Protein AF-A0A925DV14-F1 (afdb_monomer_lite)

Structure (mmCIF, N/CA/C/O backbone):
data_AF-A0A925DV14-F1
#
_entry.id   AF-A0A925DV14-F1
#
loop_
_atom_site.group_PDB
_atom_site.id
_atom_site.type_symbol
_atom_site.label_atom_id
_atom_site.label_alt_id
_atom_site.label_comp_id
_atom_site.label_asym_id
_atom_site.label_entity_id
_atom_site.label_seq_id
_atom_site.pdbx_PDB_ins_code
_atom_site.Cartn_x
_atom_site.Cartn_y
_atom_site.Cartn_z
_atom_site.occupancy
_atom_site.B_iso_or_equiv
_atom_site.auth_seq_id
_atom_site.auth_comp_id
_atom_site.auth_asym_id
_atom_site.auth_atom_id
_atom_site.pdbx_PDB_model_num
ATOM 1 N N . MET A 1 1 ? -3.945 2.084 -13.657 1.00 73.81 1 MET A N 1
ATOM 2 C CA . MET A 1 1 ? -4.352 1.015 -14.594 1.00 73.81 1 MET A CA 1
ATOM 3 C C . MET A 1 1 ? -4.651 -0.225 -13.772 1.00 73.81 1 MET A C 1
ATOM 5 O O . MET A 1 1 ? -3.791 -0.622 -12.994 1.00 73.81 1 MET A O 1
ATOM 9 N N . ARG A 1 2 ? -5.859 -0.778 -13.895 1.00 90.12 2 ARG A N 1
ATOM 10 C CA . ARG A 1 2 ? -6.236 -2.065 -13.304 1.00 90.12 2 ARG A CA 1
ATOM 11 C C . ARG A 1 2 ? -6.047 -3.140 -14.373 1.00 90.12 2 ARG A C 1
ATOM 13 O O . ARG A 1 2 ? -6.518 -2.943 -15.486 1.00 90.12 2 ARG A O 1
ATOM 20 N N . ILE A 1 3 ? -5.298 -4.198 -14.059 1.00 95.00 3 ILE A N 1
ATOM 21 C CA . ILE A 1 3 ? -4.962 -5.262 -15.024 1.00 95.00 3 ILE A CA 1
ATOM 22 C C . ILE A 1 3 ? -5.994 -6.392 -14.991 1.00 95.00 3 ILE A C 1
ATOM 24 O O . ILE A 1 3 ? -6.342 -6.923 -16.039 1.00 95.00 3 ILE A O 1
ATOM 28 N N . PHE A 1 4 ? -6.496 -6.729 -13.803 1.00 95.56 4 PHE A N 1
ATOM 29 C CA . PHE A 1 4 ? -7.495 -7.776 -13.607 1.00 95.56 4 PHE A CA 1
ATOM 30 C C . PHE A 1 4 ? -8.910 -7.170 -13.635 1.00 95.56 4 PHE A C 1
ATOM 32 O O . PHE A 1 4 ? -9.189 -6.296 -12.805 1.00 95.56 4 PHE A O 1
ATOM 39 N N . PRO A 1 5 ? -9.773 -7.563 -14.589 1.00 96.19 5 PRO A N 1
ATOM 40 C CA . PRO A 1 5 ? -11.173 -7.156 -14.627 1.00 96.19 5 PRO A CA 1
ATOM 41 C C . PRO A 1 5 ? -12.008 -7.884 -13.561 1.00 96.19 5 PRO A C 1
ATOM 43 O O . PRO A 1 5 ? -11.527 -8.824 -12.932 1.00 96.19 5 PRO A O 1
ATOM 46 N N . ASP A 1 6 ? -13.235 -7.407 -13.332 1.00 97.00 6 ASP A N 1
ATOM 47 C CA . ASP A 1 6 ? -14.134 -7.919 -12.280 1.00 97.00 6 ASP A CA 1
ATOM 48 C C . ASP A 1 6 ? -14.493 -9.394 -12.475 1.00 97.00 6 ASP A C 1
ATOM 50 O O . ASP A 1 6 ? -14.470 -10.161 -11.517 1.00 97.00 6 ASP A O 1
ATOM 54 N N . ASP A 1 7 ? -14.700 -9.813 -13.722 1.00 97.50 7 ASP A N 1
ATOM 55 C CA . ASP A 1 7 ? -15.007 -11.196 -14.102 1.00 97.50 7 ASP A CA 1
ATOM 56 C C . ASP A 1 7 ? -13.966 -12.214 -13.599 1.00 97.50 7 ASP A C 1
ATOM 58 O O . ASP A 1 7 ? -14.314 -13.339 -13.244 1.00 97.50 7 ASP A O 1
ATOM 62 N N . GLN A 1 8 ? -12.687 -11.830 -13.508 1.00 98.00 8 GLN A N 1
ATOM 63 C CA . GLN A 1 8 ? -11.638 -12.690 -12.952 1.00 98.00 8 GLN A CA 1
ATOM 64 C C . GLN A 1 8 ? -11.736 -12.838 -11.430 1.00 98.00 8 GLN A C 1
ATOM 66 O O . GLN A 1 8 ? -11.377 -13.892 -10.905 1.00 98.00 8 GLN A O 1
ATOM 71 N N . TYR A 1 9 ? -12.218 -11.814 -10.719 1.00 97.19 9 TYR A N 1
ATOM 72 C CA . TYR A 1 9 ? -12.486 -11.901 -9.281 1.00 97.19 9 TYR A CA 1
ATOM 73 C C . TYR A 1 9 ? -13.724 -12.764 -9.023 1.00 97.19 9 TYR A C 1
ATOM 75 O O . TYR A 1 9 ? -13.667 -13.691 -8.215 1.00 97.19 9 TYR A O 1
ATOM 83 N N . GLU A 1 10 ? -14.800 -12.531 -9.775 1.00 97.75 10 GLU A N 1
ATOM 84 C CA . GLU A 1 10 ? -16.041 -13.309 -9.688 1.00 97.75 10 GLU A CA 1
ATOM 85 C C . GLU A 1 10 ? -15.798 -14.794 -9.994 1.00 97.75 10 GLU A C 1
ATOM 87 O O . GLU A 1 10 ? -16.248 -15.667 -9.252 1.00 97.75 10 GLU A O 1
ATOM 92 N N . ALA A 1 11 ? -15.010 -15.101 -11.032 1.00 98.00 11 ALA A N 1
ATOM 93 C CA . ALA A 1 11 ? -14.626 -16.471 -11.374 1.00 98.00 11 ALA A CA 1
ATOM 94 C C . ALA A 1 11 ? -13.791 -17.160 -10.278 1.00 98.00 11 ALA A C 1
ATOM 96 O O . ALA A 1 11 ? -13.792 -18.388 -10.184 1.00 98.00 11 ALA A O 1
ATOM 97 N N . ALA A 1 12 ? -13.096 -16.387 -9.438 1.00 97.75 12 ALA A N 1
ATOM 98 C CA . ALA A 1 12 ? -12.387 -16.882 -8.260 1.00 97.75 12 ALA A CA 1
ATOM 99 C C . ALA A 1 12 ? -13.287 -16.995 -7.010 1.00 97.75 12 ALA A C 1
ATOM 101 O O . ALA A 1 12 ? -12.798 -17.361 -5.941 1.00 97.75 12 ALA A O 1
ATOM 102 N N . GLY A 1 13 ? -14.586 -16.693 -7.130 1.00 97.44 13 GLY A N 1
ATOM 103 C CA . GLY A 1 13 ? -15.546 -16.695 -6.025 1.00 97.44 13 GLY A CA 1
ATOM 104 C C . GLY A 1 13 ? -15.416 -15.489 -5.092 1.00 97.44 13 GLY A C 1
ATOM 105 O O . GLY A 1 13 ? -15.873 -15.556 -3.953 1.00 97.44 13 GLY A O 1
ATOM 106 N N . ILE A 1 14 ? -14.767 -14.411 -5.543 1.00 96.19 14 ILE A N 1
ATOM 107 C CA . ILE A 1 14 ? -14.621 -13.169 -4.783 1.00 96.19 14 ILE A CA 1
ATOM 108 C C . ILE A 1 14 ? -15.807 -12.265 -5.110 1.00 96.19 14 ILE A C 1
ATOM 110 O O . ILE A 1 14 ? -16.087 -11.994 -6.277 1.00 96.19 14 ILE A O 1
ATOM 114 N N . GLU A 1 15 ? -16.483 -11.780 -4.072 1.00 96.31 15 GLU A N 1
ATOM 115 C CA . GLU A 1 15 ? -17.545 -10.791 -4.220 1.00 96.31 15 GLU A CA 1
ATOM 116 C C . GLU A 1 15 ? -16.972 -9.463 -4.727 1.00 96.31 15 GLU A C 1
ATOM 118 O O . GLU A 1 15 ? -16.047 -8.896 -4.137 1.00 96.31 15 GLU A O 1
ATOM 123 N N . VAL A 1 16 ? -17.529 -8.963 -5.829 1.00 96.44 16 VAL A N 1
ATOM 124 C CA . VAL A 1 16 ? -17.197 -7.646 -6.372 1.00 96.44 16 VAL A CA 1
ATOM 125 C C . VAL A 1 16 ? -18.245 -6.653 -5.888 1.00 96.44 16 VAL A C 1
ATOM 127 O O . VAL A 1 16 ? -19.409 -6.719 -6.274 1.00 96.44 16 VAL A O 1
ATOM 130 N N . SER A 1 17 ? -17.814 -5.712 -5.052 1.00 95.75 17 SER A N 1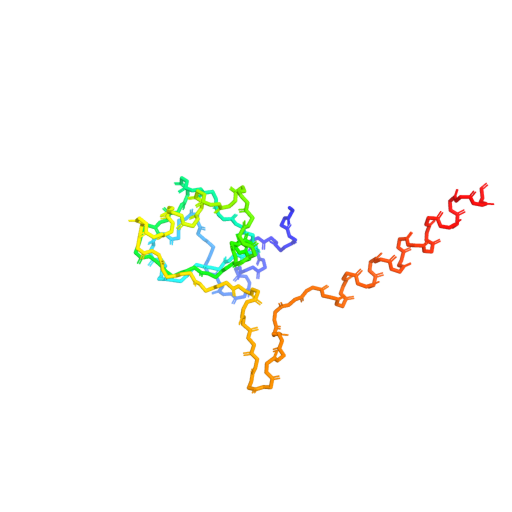
ATOM 131 C CA . SER A 1 17 ? -18.662 -4.657 -4.499 1.00 95.75 17 SER A CA 1
ATOM 132 C C . SER A 1 17 ? -18.061 -3.275 -4.758 1.00 95.75 17 SER A C 1
ATOM 134 O O . SER A 1 17 ? -16.843 -3.105 -4.832 1.00 95.75 17 SER A O 1
ATOM 136 N N . ASN A 1 18 ? -18.934 -2.272 -4.880 1.00 94.69 18 ASN A N 1
ATOM 137 C CA . ASN A 1 18 ? -18.549 -0.857 -4.931 1.00 94.69 18 ASN A CA 1
ATOM 138 C C . ASN A 1 18 ? -18.471 -0.213 -3.536 1.00 94.69 18 ASN A C 1
ATOM 140 O O . ASN A 1 18 ? -18.007 0.920 -3.416 1.00 94.69 18 ASN A O 1
ATOM 144 N N . ASP A 1 19 ? -18.930 -0.916 -2.501 1.00 95.06 19 ASP A N 1
ATOM 145 C CA . ASP A 1 19 ? -18.838 -0.509 -1.103 1.00 95.06 19 ASP A CA 1
ATOM 146 C C . ASP A 1 19 ? -18.044 -1.561 -0.323 1.00 95.06 19 ASP A C 1
ATOM 148 O O . ASP A 1 19 ? -18.301 -2.757 -0.432 1.00 95.06 19 ASP A O 1
ATOM 152 N N . VAL A 1 20 ? -17.055 -1.092 0.428 1.00 94.12 20 VAL A N 1
ATOM 153 C CA . VAL A 1 20 ? -16.144 -1.907 1.246 1.00 94.12 20 VAL A CA 1
ATOM 154 C C . VAL A 1 20 ? -16.142 -1.437 2.703 1.00 94.12 20 VAL A C 1
ATOM 156 O O . VAL A 1 20 ? -15.208 -1.710 3.457 1.00 94.12 20 VAL A O 1
ATOM 159 N N . SER A 1 21 ? -17.139 -0.637 3.093 1.00 94.56 21 SER A N 1
ATOM 160 C CA . SER A 1 21 ? -17.237 -0.040 4.427 1.00 94.56 21 SER A CA 1
ATOM 161 C C . SER A 1 21 ? -17.477 -1.063 5.537 1.00 94.56 21 SER A C 1
ATOM 163 O O . SER A 1 21 ? -17.101 -0.820 6.690 1.00 94.56 21 SER A O 1
ATOM 165 N N . ASP A 1 22 ? -18.033 -2.223 5.203 1.00 95.50 22 ASP A N 1
ATOM 166 C CA . ASP A 1 22 ? -18.235 -3.357 6.097 1.00 95.50 22 ASP A CA 1
ATOM 167 C C . ASP A 1 22 ? -16.943 -4.153 6.357 1.00 95.50 22 ASP A C 1
ATOM 169 O O . ASP A 1 22 ? -16.787 -4.707 7.442 1.00 95.50 22 ASP A O 1
ATOM 173 N N . CYS A 1 23 ? -15.961 -4.122 5.450 1.00 96.44 23 CYS A N 1
ATOM 174 C CA . CYS A 1 23 ? -14.681 -4.822 5.606 1.00 96.44 23 CYS A CA 1
ATOM 175 C C . CYS A 1 23 ? -13.874 -4.346 6.826 1.00 96.44 23 CYS A C 1
ATOM 177 O O . CYS A 1 23 ? -13.704 -3.147 7.047 1.00 96.44 23 CYS A O 1
ATOM 179 N N . ASP A 1 24 ? -13.275 -5.271 7.578 1.00 96.81 24 ASP A N 1
ATOM 180 C CA . ASP A 1 24 ? -12.379 -4.943 8.702 1.00 96.81 24 ASP A CA 1
ATOM 181 C C . ASP A 1 24 ? -10.957 -4.562 8.259 1.00 96.81 24 ASP A C 1
ATOM 183 O O . ASP A 1 24 ? -10.264 -3.790 8.933 1.00 96.81 24 ASP A O 1
ATOM 187 N N . VAL A 1 25 ? -10.513 -5.135 7.135 1.00 98.00 25 VAL A N 1
ATOM 188 C CA . VAL A 1 25 ? -9.154 -5.007 6.600 1.00 98.00 25 VAL A CA 1
ATOM 189 C C . VAL A 1 25 ? -9.211 -4.589 5.138 1.00 98.00 25 VAL A C 1
ATOM 191 O O . VAL A 1 25 ? -9.880 -5.221 4.324 1.00 98.00 25 VAL A O 1
ATOM 194 N N . LEU A 1 26 ? -8.465 -3.541 4.804 1.00 97.88 26 LEU A N 1
ATOM 195 C CA . LEU A 1 26 ? -8.421 -2.943 3.476 1.00 97.88 26 LEU A CA 1
ATOM 196 C C . LEU A 1 26 ? -7.004 -3.055 2.903 1.00 97.88 26 LEU A C 1
ATOM 198 O O . LEU A 1 26 ? -6.036 -2.570 3.495 1.00 97.88 26 LEU A O 1
ATOM 202 N N . PHE A 1 27 ? -6.886 -3.688 1.736 1.00 96.38 27 PHE A N 1
ATOM 203 C CA . PHE A 1 27 ? -5.618 -3.880 1.031 1.00 96.38 27 PHE A CA 1
ATOM 204 C C . PHE A 1 27 ? -5.507 -2.938 -0.166 1.00 96.38 27 PHE A C 1
ATOM 206 O O . PHE A 1 27 ? -6.411 -2.843 -0.993 1.00 96.38 27 PHE A O 1
ATOM 213 N N . GLY A 1 28 ? -4.358 -2.282 -0.296 1.00 94.44 28 GLY A N 1
ATOM 214 C CA . GLY A 1 28 ? -4.047 -1.399 -1.407 1.00 94.44 28 GLY A CA 1
ATOM 215 C C . GLY A 1 28 ? -2.560 -1.408 -1.736 1.00 94.44 28 GLY A C 1
ATOM 216 O O . GLY A 1 28 ? -1.705 -1.709 -0.913 1.00 94.44 28 GLY A O 1
ATOM 217 N N . VAL A 1 29 ? -2.219 -1.050 -2.973 1.00 94.56 29 VAL A N 1
ATOM 218 C CA . VAL A 1 29 ? -0.807 -0.920 -3.370 1.00 94.56 29 VAL A CA 1
ATOM 219 C C . VAL A 1 29 ? -0.271 0.477 -3.056 1.00 94.56 29 VAL A C 1
ATOM 221 O O . VAL A 1 29 ? 0.909 0.641 -2.774 1.00 94.56 29 VAL A O 1
ATO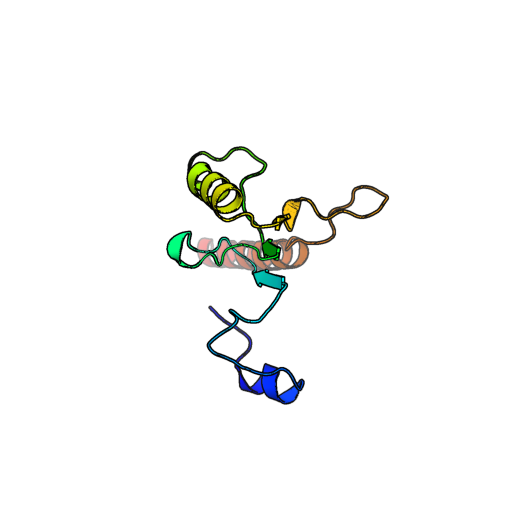M 224 N N . LYS A 1 30 ? -1.103 1.512 -3.134 1.00 92.62 30 LYS A N 1
ATOM 225 C CA . LYS A 1 30 ? -0.689 2.914 -2.998 1.00 92.62 30 LYS A CA 1
ATOM 226 C C . LYS A 1 30 ? -1.468 3.597 -1.884 1.00 92.62 30 LYS A C 1
ATOM 228 O O . LYS A 1 30 ? -2.410 3.028 -1.345 1.00 92.62 30 LYS A O 1
ATOM 233 N N . GLU A 1 31 ? -1.036 4.809 -1.564 1.00 92.88 31 GLU A N 1
ATOM 234 C CA . GLU A 1 31 ? -1.707 5.701 -0.625 1.00 92.88 31 GLU A CA 1
ATOM 235 C C . GLU A 1 31 ? -3.177 5.896 -1.003 1.00 92.88 31 GLU A C 1
ATOM 237 O O . GLU A 1 31 ? -3.526 6.017 -2.181 1.00 92.88 31 GLU A O 1
ATOM 242 N N . VAL A 1 32 ? -4.023 5.950 0.020 1.00 93.19 32 VAL A N 1
ATOM 243 C CA . VAL A 1 32 ? -5.449 6.242 -0.112 1.00 93.19 32 VAL A CA 1
ATOM 244 C C . VAL A 1 32 ? -5.654 7.749 0.091 1.00 93.19 32 VAL A C 1
ATOM 246 O O . VAL A 1 32 ? -5.062 8.312 1.019 1.00 93.19 32 VAL A O 1
ATOM 249 N N . PRO A 1 33 ? -6.468 8.424 -0.742 1.00 94.81 33 PRO A N 1
ATOM 250 C CA . PRO A 1 33 ? -6.859 9.810 -0.498 1.00 94.81 33 PRO A CA 1
ATOM 251 C C . PRO A 1 33 ? -7.438 9.994 0.912 1.00 94.81 33 PRO A C 1
ATOM 253 O O . PRO A 1 33 ? -8.192 9.152 1.395 1.00 94.81 33 PRO A O 1
ATOM 256 N N . ILE A 1 34 ? -7.082 11.089 1.589 1.00 95.88 34 ILE A N 1
ATOM 257 C CA . ILE A 1 34 ? -7.448 11.327 3.000 1.00 95.88 34 ILE A CA 1
ATOM 258 C C . ILE A 1 34 ? -8.972 11.331 3.208 1.00 95.88 34 ILE A C 1
ATOM 260 O O . ILE A 1 34 ? -9.470 10.839 4.221 1.00 95.88 34 ILE A O 1
ATOM 264 N N . ASP A 1 35 ? -9.702 11.883 2.245 1.00 96.69 35 ASP A N 1
ATOM 265 C CA . ASP A 1 35 ? -11.161 11.947 2.195 1.00 96.69 35 ASP A CA 1
ATOM 266 C C . ASP A 1 35 ? -11.819 10.573 2.003 1.00 96.69 35 ASP A C 1
ATOM 268 O O . ASP A 1 35 ? -12.938 10.372 2.468 1.00 96.69 35 ASP A O 1
ATOM 272 N N . ALA A 1 36 ? -11.104 9.612 1.415 1.00 95.81 36 ALA A N 1
ATOM 273 C CA . ALA A 1 36 ? -11.559 8.235 1.230 1.00 95.81 36 ALA A CA 1
ATOM 274 C C . ALA A 1 36 ? -11.188 7.292 2.395 1.00 95.81 36 ALA A C 1
ATOM 276 O O . ALA A 1 36 ? -11.574 6.123 2.387 1.00 95.81 36 ALA A O 1
ATOM 277 N N . LEU A 1 37 ? -10.436 7.760 3.400 1.00 97.00 37 LEU A N 1
ATOM 278 C CA . LEU A 1 37 ? -10.089 6.946 4.568 1.00 97.00 37 LEU A CA 1
ATOM 279 C C . LEU A 1 37 ? -11.304 6.723 5.478 1.00 97.00 37 LEU A C 1
ATOM 281 O O . LEU A 1 37 ? -11.889 7.680 6.006 1.00 97.00 37 LEU A O 1
ATOM 285 N N . ILE A 1 38 ? -11.602 5.451 5.736 1.00 97.50 38 ILE A N 1
ATOM 286 C CA . ILE A 1 38 ? -12.669 4.998 6.628 1.00 97.50 38 ILE A CA 1
ATOM 287 C C . ILE A 1 38 ? -12.100 4.876 8.055 1.00 97.50 38 ILE A C 1
ATOM 289 O O . ILE A 1 38 ? -11.088 4.193 8.235 1.00 97.50 38 ILE A O 1
ATOM 293 N N . PRO A 1 39 ? -12.691 5.547 9.063 1.00 97.75 39 PRO A N 1
ATOM 294 C CA . PRO A 1 39 ? -12.227 5.465 10.449 1.00 97.75 39 PRO A CA 1
ATOM 295 C C . PRO A 1 39 ? -12.309 4.063 11.055 1.00 97.75 39 PRO A C 1
ATOM 297 O O . PRO A 1 39 ? -13.141 3.257 10.646 1.00 97.75 39 PRO A O 1
ATOM 300 N N . ASP A 1 40 ? -11.459 3.807 12.052 1.00 97.81 40 ASP A N 1
ATOM 301 C CA . ASP A 1 40 ? -11.462 2.594 12.882 1.00 97.81 40 ASP A CA 1
ATOM 302 C C . ASP A 1 40 ? -11.269 1.277 12.084 1.00 97.81 40 ASP A C 1
ATOM 304 O O . ASP A 1 40 ? -11.754 0.213 12.471 1.00 97.81 40 ASP A O 1
ATOM 308 N N . LYS A 1 41 ? -10.541 1.335 10.958 1.00 98.19 41 LYS A N 1
ATOM 309 C CA . LYS A 1 41 ? -10.213 0.184 10.092 1.00 98.19 41 LYS A CA 1
ATOM 310 C C . LYS A 1 41 ? -8.722 -0.168 10.106 1.00 98.19 41 LYS A C 1
ATOM 312 O O . LYS A 1 41 ? -7.878 0.625 10.526 1.00 98.19 41 LYS A O 1
ATOM 317 N N . LYS A 1 42 ? -8.393 -1.353 9.580 1.00 98.50 42 LYS A N 1
ATOM 318 C CA . LYS A 1 42 ? -7.015 -1.814 9.340 1.00 98.50 42 LYS A CA 1
ATOM 319 C C . LYS A 1 42 ? -6.650 -1.628 7.875 1.00 98.50 42 LYS A C 1
ATOM 321 O O . LYS A 1 42 ? -7.373 -2.099 7.001 1.00 98.50 42 LYS A O 1
ATOM 326 N N . TYR A 1 43 ? -5.519 -0.992 7.600 1.00 98.31 43 TYR A N 1
ATOM 327 C CA . TYR A 1 43 ? -5.070 -0.722 6.236 1.00 98.31 43 TYR A CA 1
ATOM 328 C C . TYR A 1 43 ? -3.689 -1.311 5.954 1.00 98.31 43 TYR A C 1
ATOM 330 O O . TYR A 1 43 ? -2.758 -1.128 6.735 1.00 98.31 43 TYR A O 1
ATOM 338 N N . PHE A 1 44 ? -3.542 -1.934 4.786 1.00 97.88 44 PHE A N 1
ATOM 339 C CA . PHE A 1 44 ? -2.272 -2.395 4.232 1.00 97.88 44 PHE A CA 1
ATOM 340 C C . PHE A 1 44 ? -1.984 -1.651 2.930 1.00 97.88 44 PHE A C 1
ATOM 342 O O . PHE A 1 44 ? -2.702 -1.846 1.952 1.00 97.88 44 PHE A O 1
ATOM 349 N N . PHE A 1 45 ? -0.958 -0.796 2.909 1.00 96.94 45 PHE A N 1
ATOM 350 C CA . PHE A 1 45 ? -0.463 -0.157 1.684 1.00 96.94 45 PHE A CA 1
ATOM 351 C C . PHE A 1 45 ? 0.942 0.431 1.864 1.00 96.94 45 PHE A C 1
ATOM 353 O O . PHE A 1 45 ? 1.443 0.561 2.980 1.00 96.94 45 PHE A O 1
ATOM 360 N N . PHE A 1 46 ? 1.592 0.810 0.759 1.00 95.62 46 PHE A N 1
ATOM 361 C CA . PHE A 1 46 ? 2.818 1.613 0.800 1.00 95.62 46 PHE A CA 1
ATOM 362 C C . PHE A 1 46 ? 2.476 3.059 1.155 1.00 95.62 46 PHE A C 1
ATOM 364 O O . PHE A 1 46 ? 2.075 3.826 0.280 1.00 95.62 46 PHE A O 1
ATOM 371 N N . SER A 1 47 ? 2.608 3.424 2.433 1.00 94.38 47 SER A N 1
ATOM 372 C CA . SER A 1 47 ? 2.206 4.756 2.912 1.00 94.38 47 SER A CA 1
ATOM 373 C C . SER A 1 47 ? 3.219 5.850 2.590 1.00 94.38 47 SER A C 1
ATOM 37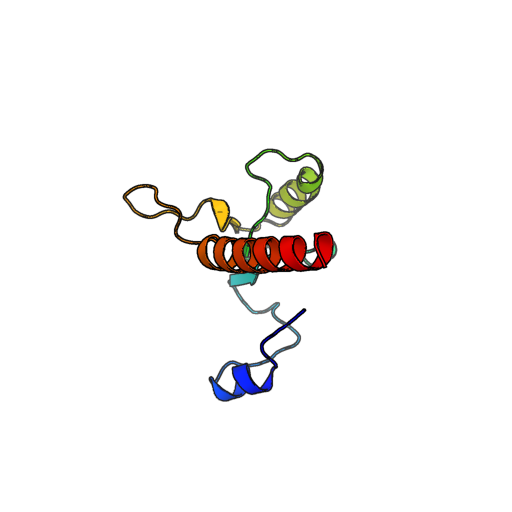5 O O . SER A 1 47 ? 2.898 7.033 2.647 1.00 94.38 47 SER A O 1
ATOM 377 N N . HIS A 1 48 ? 4.467 5.445 2.336 1.00 93.50 48 HIS A N 1
ATOM 378 C CA . HIS A 1 48 ? 5.627 6.322 2.205 1.00 93.50 48 HIS A CA 1
ATOM 379 C C . HIS A 1 48 ? 5.671 7.407 3.305 1.00 93.50 48 HIS A C 1
ATOM 381 O O . HIS A 1 48 ? 5.972 8.569 3.029 1.00 93.50 48 HIS A O 1
ATOM 387 N N . THR A 1 49 ? 5.356 7.037 4.552 1.00 91.56 49 THR A N 1
ATOM 388 C CA . THR A 1 49 ? 5.427 7.929 5.726 1.00 91.56 49 THR A CA 1
ATOM 389 C C . THR A 1 49 ? 6.684 7.693 6.569 1.00 91.56 49 THR A C 1
ATOM 391 O O . THR A 1 49 ? 7.214 8.636 7.162 1.00 91.56 49 THR A O 1
ATOM 394 N N . ILE A 1 50 ? 7.222 6.464 6.589 1.00 92.31 50 ILE A N 1
ATOM 395 C CA . ILE A 1 50 ? 8.319 6.062 7.488 1.00 92.31 50 ILE A CA 1
ATOM 396 C C . ILE A 1 50 ? 9.619 6.853 7.280 1.00 92.31 50 ILE A C 1
ATOM 398 O O . ILE A 1 50 ? 10.356 7.110 8.232 1.00 92.31 50 ILE A O 1
ATOM 402 N N . LYS A 1 51 ? 9.888 7.313 6.052 1.00 92.56 51 LYS A N 1
ATOM 403 C CA . LYS A 1 51 ? 11.089 8.105 5.719 1.00 92.56 51 LYS A CA 1
ATOM 404 C C . LYS A 1 51 ? 10.874 9.604 5.949 1.00 92.56 51 LYS A C 1
ATOM 406 O O . LYS A 1 51 ? 11.691 10.413 5.519 1.00 92.56 51 LYS A O 1
ATOM 411 N N . LYS A 1 52 ? 9.790 9.980 6.642 1.00 89.31 52 LYS A N 1
ATOM 412 C CA . LYS A 1 52 ? 9.442 11.356 7.027 1.00 89.31 52 LYS A CA 1
ATOM 413 C C . LYS A 1 52 ? 9.299 12.305 5.834 1.00 89.31 52 LYS A C 1
ATOM 415 O O . LYS A 1 52 ? 9.619 13.490 5.942 1.00 89.31 52 LYS A O 1
ATOM 420 N N . GLN A 1 53 ? 8.810 11.811 4.696 1.00 84.81 53 GLN A N 1
ATOM 421 C CA . GLN A 1 53 ? 8.599 12.657 3.528 1.00 84.81 53 GLN A CA 1
ATOM 422 C C . GLN A 1 53 ? 7.537 13.741 3.821 1.00 84.81 53 GLN A C 1
ATOM 424 O O . GLN A 1 53 ? 6.427 13.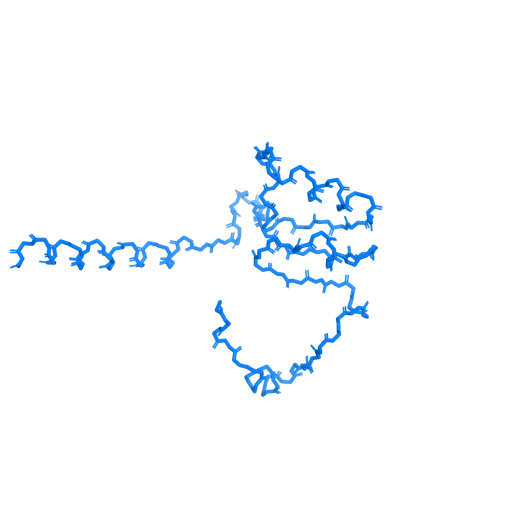406 4.239 1.00 84.81 53 GLN A O 1
ATOM 429 N N . PRO A 1 54 ? 7.823 15.041 3.587 1.00 88.88 54 PRO A N 1
ATOM 430 C CA . PRO A 1 54 ? 6.917 16.126 3.976 1.00 88.88 54 PRO A CA 1
ATOM 431 C C . PRO A 1 54 ? 5.512 16.049 3.370 1.00 88.88 54 PRO A C 1
ATOM 433 O O . PRO A 1 54 ? 4.546 16.412 4.039 1.00 88.88 54 PRO A O 1
ATOM 436 N N . HIS A 1 55 ? 5.387 15.559 2.134 1.00 87.00 55 HIS A N 1
ATOM 437 C CA . HIS A 1 55 ? 4.103 15.473 1.431 1.00 87.00 55 HIS A CA 1
ATOM 438 C C . HIS A 1 55 ? 3.113 14.516 2.115 1.00 87.00 55 HIS A C 1
ATOM 440 O O . HIS A 1 55 ? 1.922 14.813 2.152 1.00 87.00 55 HIS A O 1
ATOM 446 N N . ASN A 1 56 ? 3.601 13.451 2.762 1.00 89.94 56 ASN A N 1
ATOM 447 C CA . ASN A 1 56 ? 2.761 12.441 3.416 1.00 89.94 56 ASN A CA 1
ATOM 448 C C . ASN A 1 56 ? 2.505 12.687 4.900 1.00 89.94 56 ASN A C 1
ATOM 450 O O . ASN A 1 56 ? 1.835 11.896 5.563 1.00 89.94 56 ASN A O 1
ATOM 454 N N . ARG A 1 57 ? 2.973 13.816 5.441 1.00 93.81 57 ARG A N 1
ATOM 455 C CA . ARG A 1 57 ? 2.693 14.184 6.834 1.00 93.81 57 ARG A CA 1
ATOM 456 C C . ARG A 1 57 ? 1.191 14.275 7.110 1.00 93.81 57 ARG A C 1
ATOM 458 O O . ARG A 1 57 ? 0.745 13.800 8.148 1.00 93.81 57 ARG A O 1
ATOM 465 N N . LYS A 1 58 ? 0.428 14.859 6.180 1.00 95.69 58 LYS A N 1
ATOM 466 C CA . LYS A 1 58 ? -1.031 15.000 6.315 1.00 95.69 58 LYS A CA 1
ATOM 467 C C . LYS A 1 58 ? -1.734 13.644 6.342 1.00 95.69 58 LYS A C 1
ATOM 469 O O . LYS A 1 58 ? -2.655 13.461 7.125 1.00 95.69 58 LYS A O 1
ATOM 474 N N . LEU A 1 59 ? -1.265 12.691 5.534 1.00 96.00 59 LEU A N 1
ATOM 475 C CA . LEU A 1 59 ? -1.792 11.328 5.526 1.00 96.00 59 LEU A CA 1
ATOM 476 C C . LEU A 1 59 ? -1.568 10.645 6.880 1.00 96.00 59 LEU A C 1
ATOM 478 O O . LEU A 1 59 ? -2.502 10.088 7.443 1.00 96.00 59 LEU A O 1
ATOM 482 N N . MET A 1 60 ? -0.359 10.754 7.442 1.00 95.75 60 MET A N 1
ATOM 483 C CA . MET A 1 60 ? -0.061 10.188 8.762 1.00 95.75 60 MET A CA 1
ATOM 484 C C . MET A 1 60 ? -0.931 10.801 9.871 1.00 95.75 60 MET A C 1
ATOM 486 O O . MET A 1 60 ? -1.423 10.080 10.733 1.00 95.75 60 MET A O 1
ATOM 490 N N . GLN A 1 61 ? -1.147 12.120 9.846 1.00 96.69 61 GLN A N 1
ATOM 491 C CA . GLN A 1 61 ? -2.044 12.794 10.794 1.00 96.69 61 GLN A CA 1
ATOM 492 C C . GLN A 1 61 ? -3.479 12.276 10.667 1.00 96.69 61 GLN A C 1
ATOM 494 O O . GLN A 1 61 ? -4.065 11.883 11.669 1.00 96.69 61 GLN A O 1
ATOM 499 N N . ALA A 1 62 ? -3.996 12.178 9.440 1.00 97.75 62 ALA A N 1
ATOM 500 C CA . ALA A 1 62 ? -5.334 11.658 9.186 1.00 97.75 62 ALA A CA 1
ATOM 501 C C . ALA A 1 62 ? -5.508 10.202 9.652 1.00 97.75 62 ALA A C 1
ATOM 503 O O . ALA A 1 62 ? -6.549 9.863 10.203 1.00 97.75 62 ALA A O 1
ATOM 504 N N . ILE A 1 63 ? -4.493 9.350 9.466 1.00 97.38 63 ILE A N 1
ATOM 505 C CA . ILE A 1 63 ? -4.493 7.959 9.947 1.00 97.38 63 ILE A CA 1
ATOM 506 C C . ILE A 1 63 ? -4.644 7.910 11.471 1.00 97.38 63 ILE A C 1
ATOM 508 O O . ILE A 1 63 ? -5.476 7.161 11.980 1.00 97.38 63 ILE A O 1
ATOM 512 N N . LEU A 1 64 ? -3.893 8.745 12.196 1.00 97.56 64 LEU A N 1
ATOM 513 C CA . LEU A 1 64 ? -3.982 8.829 13.655 1.00 97.56 64 LEU A CA 1
ATOM 514 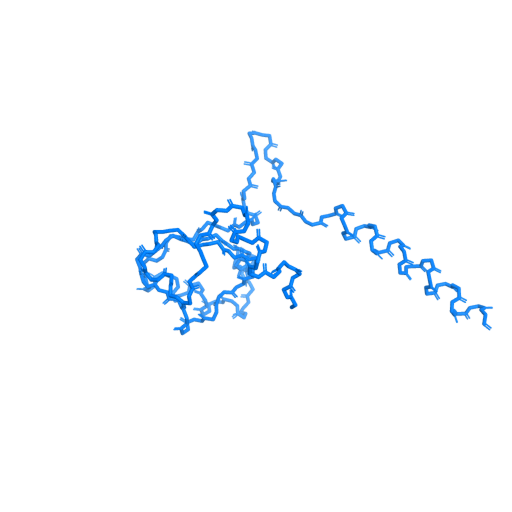C C . LEU A 1 64 ? -5.335 9.389 14.116 1.00 97.56 64 LEU A C 1
ATOM 516 O O . LEU A 1 64 ? -5.965 8.816 15.001 1.00 97.56 64 LEU A O 1
ATOM 520 N N . GLU A 1 65 ? -5.799 10.482 13.505 1.00 98.38 65 GLU A N 1
ATOM 521 C CA . GLU A 1 65 ? -7.085 11.123 13.820 1.00 98.38 65 GLU A CA 1
ATOM 522 C C . GLU A 1 65 ? -8.268 10.168 13.623 1.00 98.38 65 GLU A C 1
ATOM 524 O O . GLU A 1 65 ? -9.195 10.143 14.432 1.00 98.38 65 GLU A O 1
ATOM 529 N N . LYS A 1 66 ? -8.215 9.352 12.567 1.00 98.25 66 LYS A N 1
ATOM 530 C CA . LYS A 1 66 ? -9.235 8.358 12.218 1.00 98.25 66 LYS A CA 1
ATOM 531 C C . LYS A 1 66 ? -9.063 7.019 12.942 1.00 98.25 66 LYS A C 1
ATOM 533 O O . LYS A 1 66 ? -9.825 6.103 12.653 1.00 98.25 66 LYS A O 1
ATOM 538 N N . LYS A 1 67 ? -8.089 6.894 13.856 1.00 98.25 67 LYS A N 1
ATOM 539 C CA . LYS A 1 67 ? -7.794 5.658 14.609 1.00 98.25 67 LYS A CA 1
ATOM 540 C C . LYS A 1 67 ? -7.589 4.440 13.701 1.00 98.25 67 LYS A C 1
ATOM 542 O O . LYS A 1 67 ? -8.081 3.350 13.972 1.00 98.25 67 LYS A O 1
ATOM 547 N N . ILE A 1 68 ? -6.889 4.652 12.592 1.00 98.38 68 ILE A N 1
ATOM 548 C CA . ILE A 1 68 ? -6.579 3.597 11.633 1.00 98.38 68 ILE A CA 1
ATOM 549 C C . ILE A 1 68 ? -5.320 2.854 12.077 1.00 98.38 68 ILE A C 1
ATOM 551 O O . ILE A 1 68 ? -4.276 3.465 12.317 1.00 98.38 68 ILE A O 1
ATOM 555 N N . ASP A 1 69 ? -5.399 1.526 12.087 1.00 98.19 69 ASP A N 1
ATOM 556 C CA . ASP A 1 69 ? -4.230 0.660 12.210 1.00 98.19 69 ASP A CA 1
ATOM 557 C C . ASP A 1 69 ? -3.558 0.543 10.833 1.00 98.19 69 ASP A C 1
ATOM 559 O O . ASP A 1 69 ? -4.062 -0.133 9.929 1.00 98.19 69 ASP A O 1
ATOM 563 N N . LEU A 1 70 ? -2.422 1.221 10.651 1.00 97.44 70 LEU A N 1
ATOM 564 C CA . LEU A 1 70 ? -1.652 1.167 9.409 1.00 97.44 70 LEU A CA 1
ATOM 565 C C . LEU A 1 70 ? -0.562 0.088 9.473 1.00 97.44 70 LEU A C 1
ATOM 567 O O . LEU A 1 70 ? 0.394 0.190 10.243 1.00 97.44 70 LEU A O 1
ATOM 571 N N . TYR A 1 71 ? -0.647 -0.873 8.560 1.00 97.06 71 TYR A N 1
ATOM 572 C CA . TYR A 1 71 ? 0.368 -1.883 8.289 1.00 97.06 71 TYR A CA 1
ATOM 573 C C . TYR A 1 71 ? 1.109 -1.526 6.992 1.00 97.06 71 TYR A C 1
ATOM 575 O O . TYR A 1 71 ? 0.689 -1.878 5.888 1.00 97.06 71 TYR A O 1
ATOM 583 N N . ASP A 1 72 ? 2.215 -0.788 7.107 1.00 95.94 72 ASP A N 1
ATOM 584 C CA . ASP A 1 72 ? 2.978 -0.355 5.932 1.00 95.94 72 ASP A CA 1
ATOM 585 C C . ASP A 1 72 ? 3.681 -1.543 5.256 1.00 95.94 72 ASP A C 1
ATOM 587 O O . ASP A 1 72 ? 4.525 -2.214 5.851 1.00 95.94 72 ASP A O 1
ATOM 591 N N . HIS A 1 73 ? 3.385 -1.786 3.977 1.00 96.31 73 HIS A N 1
ATOM 592 C CA . HIS A 1 73 ? 4.030 -2.857 3.213 1.00 96.31 73 HIS A CA 1
ATOM 593 C C . HIS A 1 73 ? 5.562 -2.742 3.163 1.00 96.31 73 HIS A C 1
ATOM 595 O O . HIS A 1 73 ? 6.247 -3.746 2.956 1.00 96.31 73 HIS A O 1
ATOM 601 N N . GLU A 1 74 ? 6.124 -1.539 3.319 1.00 94.31 74 GLU A N 1
ATOM 602 C CA . GLU A 1 74 ? 7.572 -1.325 3.319 1.00 94.31 74 GLU A CA 1
ATOM 603 C C . GLU A 1 74 ? 8.267 -1.904 4.562 1.00 94.31 74 GLU A C 1
ATOM 605 O O . GLU A 1 74 ? 9.463 -2.189 4.490 1.00 94.31 74 GLU A O 1
ATOM 610 N N . THR A 1 75 ? 7.540 -2.132 5.661 1.00 95.00 75 THR A N 1
ATOM 611 C CA . THR A 1 75 ? 8.106 -2.588 6.944 1.00 95.00 75 THR A CA 1
ATOM 612 C C . THR A 1 75 ? 7.881 -4.071 7.236 1.00 95.00 75 THR A C 1
ATOM 614 O O . THR A 1 75 ? 8.385 -4.573 8.239 1.00 95.00 75 THR A O 1
ATOM 617 N N . ILE A 1 76 ? 7.170 -4.794 6.365 1.00 95.94 76 ILE A N 1
ATOM 618 C CA . ILE A 1 76 ? 6.897 -6.225 6.538 1.00 95.94 76 ILE A CA 1
ATOM 619 C C . ILE A 1 76 ? 8.138 -7.043 6.147 1.00 95.94 76 ILE A C 1
ATOM 621 O O . ILE A 1 76 ? 8.533 -7.098 4.974 1.00 95.94 76 ILE A O 1
ATOM 625 N N . VAL A 1 77 ? 8.735 -7.693 7.145 1.00 96.94 77 VAL A N 1
ATOM 626 C CA . VAL A 1 77 ? 9.966 -8.488 7.041 1.00 96.94 77 VAL A CA 1
ATOM 627 C C . VAL A 1 77 ? 9.785 -9.885 7.642 1.00 96.94 77 VAL A C 1
ATOM 629 O O . VAL A 1 77 ? 8.877 -10.099 8.444 1.00 96.94 77 VAL A O 1
ATOM 632 N N . ASP A 1 78 ? 10.638 -10.832 7.252 1.00 96.75 78 ASP A N 1
ATOM 633 C CA . ASP A 1 78 ? 10.760 -12.135 7.916 1.00 96.75 78 ASP A CA 1
ATOM 634 C C . ASP A 1 78 ? 11.626 -12.075 9.190 1.00 96.75 78 ASP A C 1
ATOM 636 O O . ASP A 1 78 ? 12.092 -11.013 9.612 1.00 96.75 78 ASP A O 1
ATOM 640 N N . ASN A 1 79 ? 11.858 -13.241 9.801 1.00 97.12 79 ASN A N 1
ATOM 641 C CA . ASN A 1 79 ? 12.666 -13.387 11.016 1.00 97.12 79 ASN A CA 1
ATOM 642 C C . ASN A 1 79 ? 14.149 -13.025 10.808 1.00 97.12 79 ASN A C 1
ATOM 644 O O . ASN A 1 79 ? 14.857 -12.755 11.776 1.00 97.12 79 ASN A O 1
ATOM 648 N N . GLU A 1 80 ? 14.620 -12.993 9.560 1.00 97.50 80 GLU A N 1
ATOM 649 C CA . GLU A 1 80 ? 15.969 -12.577 9.178 1.00 97.50 80 GLU A CA 1
ATOM 650 C C . GLU A 1 80 ? 16.015 -11.111 8.702 1.00 97.50 80 GLU A C 1
ATOM 652 O O . GLU A 1 80 ? 17.008 -10.681 8.113 1.00 97.50 80 GLU A O 1
ATOM 657 N N . PHE A 1 81 ? 14.956 -10.330 8.954 1.00 94.38 81 PHE A N 1
ATOM 658 C CA . PHE A 1 81 ? 14.798 -8.931 8.538 1.00 94.38 81 PHE A CA 1
ATOM 659 C C . PHE A 1 81 ? 14.797 -8.709 7.017 1.00 94.38 81 PHE A C 1
ATOM 661 O O . PHE A 1 81 ? 15.009 -7.589 6.538 1.00 94.38 81 PHE A O 1
ATOM 668 N N . ARG A 1 82 ? 14.523 -9.748 6.221 1.00 95.25 82 ARG A N 1
ATOM 669 C CA . ARG A 1 82 ? 14.378 -9.612 4.770 1.00 95.25 82 ARG A CA 1
ATOM 670 C C . ARG A 1 82 ? 12.968 -9.151 4.448 1.00 95.25 82 ARG A C 1
ATOM 672 O O . ARG A 1 82 ? 11.980 -9.742 4.877 1.00 95.25 82 ARG A O 1
ATOM 679 N N . ARG A 1 83 ? 12.872 -8.087 3.654 1.00 95.00 83 ARG A N 1
ATOM 680 C CA . ARG A 1 83 ? 11.592 -7.522 3.224 1.00 95.00 83 ARG A CA 1
ATOM 681 C C . ARG A 1 83 ? 10.829 -8.510 2.343 1.00 95.00 83 ARG A C 1
ATOM 683 O O . ARG A 1 83 ? 11.337 -8.930 1.305 1.00 95.00 83 ARG A O 1
ATOM 690 N N . LEU A 1 84 ? 9.590 -8.812 2.730 1.00 95.31 84 LEU A N 1
ATOM 691 C CA . LEU A 1 84 ? 8.746 -9.799 2.049 1.00 95.31 84 LEU A CA 1
ATOM 692 C C . LEU A 1 84 ? 8.013 -9.225 0.831 1.00 95.31 84 LEU A C 1
ATOM 694 O O . LEU A 1 84 ? 7.738 -9.943 -0.127 1.00 95.31 84 LEU A O 1
ATOM 698 N N . ILE A 1 85 ? 7.702 -7.927 0.849 1.00 94.94 85 ILE A N 1
ATOM 699 C CA . ILE A 1 85 ? 6.845 -7.296 -0.161 1.00 94.94 85 ILE A CA 1
ATOM 700 C C . ILE A 1 85 ? 7.637 -6.266 -0.958 1.00 94.94 85 ILE A C 1
ATOM 702 O O . ILE A 1 85 ? 7.998 -5.204 -0.449 1.00 94.94 85 ILE A O 1
ATOM 706 N N . GLY A 1 86 ? 7.865 -6.524 -2.244 1.00 92.94 86 GLY A N 1
ATOM 707 C CA . GLY A 1 86 ? 8.548 -5.586 -3.130 1.00 92.94 86 GLY A CA 1
ATOM 708 C C . GLY A 1 86 ? 8.406 -5.942 -4.606 1.00 92.94 86 GLY A C 1
ATOM 709 O O . GLY A 1 86 ? 8.016 -7.046 -4.968 1.00 92.94 86 GLY A O 1
ATOM 710 N N . PHE A 1 87 ? 8.762 -4.993 -5.470 1.00 95.50 87 PHE A N 1
ATOM 711 C CA . PHE A 1 87 ? 8.608 -5.117 -6.927 1.00 95.50 87 PHE A CA 1
ATOM 712 C C . PHE A 1 87 ? 9.945 -5.316 -7.663 1.00 95.50 87 PHE A C 1
ATOM 714 O O . P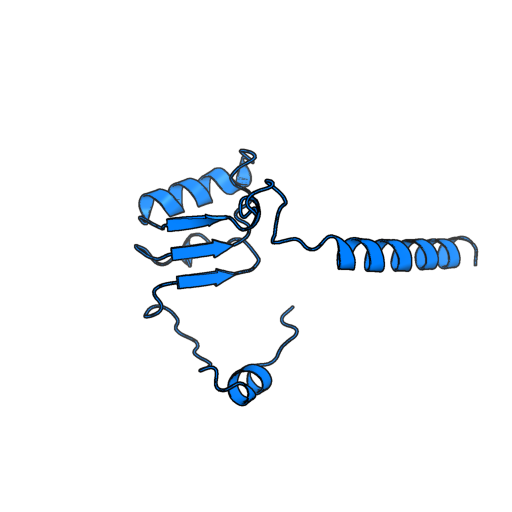HE A 1 87 ? 10.010 -5.169 -8.882 1.00 95.50 87 PHE A O 1
ATOM 721 N N . GLY A 1 88 ? 11.021 -5.643 -6.935 1.00 94.81 88 GLY A N 1
ATOM 722 C CA . GLY A 1 88 ? 12.400 -5.622 -7.444 1.00 94.81 88 GLY A CA 1
ATOM 723 C C . GLY A 1 88 ? 12.633 -6.491 -8.683 1.00 94.81 88 GLY A C 1
ATOM 724 O O . GLY A 1 88 ? 13.251 -6.031 -9.639 1.00 94.81 88 GLY A O 1
ATOM 725 N N . ARG A 1 89 ? 12.079 -7.712 -8.716 1.00 95.62 89 ARG A N 1
ATOM 726 C CA . ARG A 1 89 ? 12.232 -8.630 -9.858 1.00 95.62 89 ARG A CA 1
ATOM 727 C C . ARG A 1 89 ? 11.703 -8.023 -11.158 1.00 95.62 89 ARG A C 1
ATOM 729 O O . ARG A 1 89 ? 12.434 -7.948 -12.141 1.00 95.62 89 ARG A O 1
ATOM 736 N N . TYR A 1 90 ? 10.446 -7.581 -11.163 1.00 96.62 90 TYR A N 1
ATOM 737 C CA . TYR A 1 90 ? 9.832 -7.001 -12.358 1.00 96.62 90 TYR A CA 1
ATOM 738 C C . TYR A 1 90 ? 10.415 -5.628 -12.697 1.00 96.62 90 TYR A C 1
ATOM 740 O O . TYR A 1 90 ? 10.603 -5.340 -13.875 1.00 96.62 90 TYR A O 1
ATOM 748 N N . ALA A 1 91 ? 10.783 -4.818 -11.697 1.00 97.19 91 ALA A N 1
ATOM 749 C CA . ALA A 1 91 ? 11.497 -3.563 -11.928 1.00 97.19 91 ALA A CA 1
ATOM 750 C C . ALA A 1 91 ? 12.825 -3.793 -12.673 1.00 97.19 91 ALA A C 1
ATOM 752 O O . ALA A 1 91 ? 13.119 -3.078 -13.629 1.00 97.19 91 ALA A O 1
ATOM 753 N N . GLY A 1 92 ? 13.586 -4.827 -12.296 1.00 97.94 92 GLY A N 1
ATOM 754 C CA . GLY A 1 92 ? 14.820 -5.214 -12.983 1.00 97.94 92 GLY A CA 1
ATOM 755 C C . GLY A 1 92 ? 14.586 -5.697 -14.416 1.00 97.94 92 GLY A C 1
ATOM 756 O O . GLY A 1 92 ? 15.259 -5.231 -15.331 1.00 97.94 92 GLY A O 1
ATOM 757 N N . ILE A 1 93 ? 13.597 -6.574 -14.629 1.00 98.31 93 ILE A N 1
ATOM 758 C CA . ILE A 1 93 ? 13.242 -7.086 -15.967 1.00 98.31 93 ILE A CA 1
ATOM 759 C C . ILE A 1 93 ? 12.849 -5.936 -16.905 1.00 98.31 93 ILE A C 1
ATOM 761 O O . ILE A 1 93 ? 13.383 -5.819 -18.007 1.00 98.31 93 ILE A O 1
ATOM 765 N N . VAL A 1 94 ? 11.944 -5.061 -16.458 1.00 97.75 94 VAL A N 1
ATOM 766 C CA . VAL A 1 94 ? 11.469 -3.916 -17.249 1.00 97.75 94 VAL A CA 1
ATOM 767 C C . VAL A 1 94 ? 12.594 -2.907 -17.487 1.00 97.75 94 VAL A C 1
ATOM 769 O O . VAL A 1 94 ? 12.712 -2.373 -18.589 1.00 97.75 94 VAL A O 1
ATOM 772 N N . GLY A 1 95 ? 13.446 -2.667 -16.486 1.00 98.25 95 GLY A N 1
ATOM 773 C CA . GLY A 1 95 ? 14.619 -1.804 -16.617 1.00 98.25 95 GLY A CA 1
ATOM 774 C C . GLY A 1 95 ? 15.609 -2.314 -17.666 1.00 98.25 95 GLY A C 1
ATOM 775 O O . GLY A 1 95 ? 16.025 -1.546 -18.530 1.00 98.25 95 GLY A O 1
ATOM 776 N N . ALA A 1 96 ? 15.928 -3.611 -17.645 1.00 98.44 96 ALA A N 1
ATOM 777 C CA . ALA A 1 96 ? 16.818 -4.234 -18.622 1.00 98.44 96 ALA A CA 1
ATOM 778 C C . ALA A 1 96 ? 16.242 -4.166 -20.046 1.00 98.44 96 ALA A C 1
ATOM 780 O O . ALA A 1 96 ? 16.928 -3.719 -20.965 1.00 98.44 96 ALA A O 1
ATOM 781 N N . TYR A 1 97 ? 14.968 -4.535 -20.217 1.00 98.25 97 TYR A N 1
ATOM 782 C CA . TYR A 1 97 ? 14.275 -4.448 -21.505 1.00 98.25 97 TYR A CA 1
ATOM 783 C C . TYR A 1 97 ? 14.303 -3.023 -22.074 1.00 98.25 97 TYR A C 1
ATOM 785 O O . TYR A 1 97 ? 14.713 -2.813 -23.217 1.00 98.25 97 TYR A O 1
ATOM 793 N N . ASN A 1 98 ? 13.918 -2.031 -21.266 1.00 98.00 98 ASN A N 1
ATOM 794 C CA . ASN A 1 98 ? 13.900 -0.638 -21.703 1.00 98.00 98 ASN A CA 1
ATOM 795 C C . ASN A 1 98 ? 15.306 -0.101 -21.986 1.00 98.00 98 ASN A C 1
ATOM 797 O O . ASN A 1 98 ? 15.463 0.681 -22.918 1.00 98.00 98 ASN A O 1
ATOM 801 N N . GLY A 1 99 ? 16.319 -0.536 -21.232 1.00 98.00 99 GLY A N 1
ATOM 802 C CA . GLY A 1 99 ? 17.714 -0.177 -21.480 1.00 98.00 99 GLY A CA 1
ATOM 803 C C . GLY A 1 99 ? 18.204 -0.660 -22.845 1.00 98.00 99 GLY A C 1
ATOM 804 O O . GLY A 1 99 ? 18.722 0.138 -23.625 1.00 98.00 99 GLY A O 1
ATOM 805 N N . ILE A 1 100 ? 17.972 -1.936 -23.170 1.00 97.75 100 ILE A N 1
ATOM 806 C CA . ILE A 1 100 ? 18.337 -2.514 -24.475 1.00 97.75 100 ILE A CA 1
ATOM 807 C C . ILE A 1 100 ? 17.564 -1.819 -25.603 1.00 97.75 100 ILE A C 1
ATOM 809 O O . ILE A 1 100 ? 18.153 -1.415 -26.604 1.00 97.75 100 ILE A O 1
ATOM 813 N N . ARG A 1 101 ? 16.253 -1.614 -25.430 1.00 97.50 101 ARG A N 1
ATOM 814 C CA . ARG A 1 101 ? 15.411 -0.936 -26.425 1.00 97.50 101 ARG A CA 1
ATOM 815 C C . ARG A 1 101 ? 15.857 0.506 -26.681 1.00 97.50 101 ARG A C 1
ATOM 817 O O . ARG A 1 101 ? 15.918 0.927 -27.831 1.00 97.50 101 ARG A O 1
ATOM 824 N N . ALA A 1 102 ? 16.156 1.264 -25.627 1.00 97.88 102 ALA A N 1
ATOM 825 C CA . ALA A 1 102 ? 16.618 2.645 -25.746 1.00 97.88 102 ALA A CA 1
ATOM 826 C C . ALA A 1 102 ? 17.990 2.734 -26.425 1.00 97.88 102 ALA A C 1
ATOM 828 O O . ALA A 1 102 ? 18.228 3.670 -27.184 1.00 97.88 102 ALA A O 1
ATOM 829 N N . PHE A 1 103 ? 18.872 1.758 -26.182 1.00 97.38 103 PHE A N 1
ATOM 830 C CA . PHE A 1 103 ? 20.136 1.646 -26.900 1.00 97.38 103 PHE A CA 1
ATOM 831 C C . PHE A 1 103 ? 19.897 1.451 -28.402 1.00 97.38 103 PHE A C 1
ATOM 833 O O . PHE A 1 103 ? 20.441 2.219 -29.185 1.00 97.38 103 PHE A O 1
ATOM 840 N N . GLY A 1 104 ? 19.027 0.512 -28.794 1.00 97.44 104 GLY A N 1
ATOM 841 C CA . GLY A 1 104 ? 18.662 0.306 -30.202 1.00 97.44 104 GLY A CA 1
ATOM 842 C C . GLY A 1 104 ? 18.168 1.590 -30.877 1.00 97.44 104 GLY A C 1
ATOM 843 O O . GLY A 1 104 ? 18.763 2.035 -31.845 1.00 97.44 104 GLY A O 1
ATOM 844 N N . ILE A 1 105 ? 17.176 2.264 -30.282 1.00 97.12 105 ILE A N 1
ATOM 845 C CA . ILE A 1 105 ? 16.588 3.512 -30.818 1.00 97.12 105 ILE A CA 1
ATOM 846 C C . ILE A 1 105 ? 17.606 4.657 -30.953 1.00 97.12 105 ILE A C 1
ATOM 848 O O . ILE A 1 105 ? 17.403 5.572 -31.740 1.00 97.12 105 ILE A O 1
ATOM 852 N N . LYS A 1 106 ? 18.661 4.676 -30.134 1.00 95.75 106 LYS A N 1
ATOM 853 C CA . LYS A 1 106 ? 19.657 5.755 -30.162 1.00 95.75 106 LYS A CA 1
ATOM 854 C C . LYS A 1 106 ? 20.659 5.606 -31.311 1.00 95.75 106 LYS A C 1
ATOM 856 O O . LYS A 1 106 ? 21.238 6.610 -31.725 1.00 95.75 106 LYS A O 1
ATOM 861 N N . PHE A 1 107 ? 20.945 4.371 -31.716 1.00 93.75 107 PHE A N 1
ATOM 862 C CA . PHE A 1 107 ? 22.026 4.049 -32.650 1.00 93.75 107 PHE A CA 1
ATOM 863 C C . PHE A 1 107 ? 21.534 3.502 -33.997 1.00 93.75 107 PHE A C 1
ATOM 865 O O . PHE A 1 107 ? 22.356 3.350 -34.901 1.00 93.75 107 PHE A O 1
ATOM 872 N N . GLU A 1 108 ? 20.233 3.242 -34.132 1.00 68.06 108 GLU A N 1
ATOM 873 C CA . GLU A 1 108 ? 19.508 3.192 -35.410 1.00 68.06 108 GLU A CA 1
ATOM 874 C C . GLU A 1 108 ? 18.960 4.579 -35.771 1.00 68.06 108 GLU A C 1
ATOM 876 O O . GLU A 1 108 ? 19.061 4.950 -36.962 1.00 68.06 108 GLU A O 1
#

Sequence (108 aa):
MRIFPDDQYEAAGIEVSNDVSDCDVLFGVKEVPIDALIPDKKYFFFSHTIKKQPHNRKLMQAILEKKIDLYDHETIVDNEFRRLIGFGRYAGIVGAYNGIRAFGIKFE

pLDDT: mean 95.4, std 4.19, range [68.06, 98.5]

Secondary structure (DSSP, 8-state):
---S-HHHHHHTT----S--TT-SEEE-SSPPPGGGPPTT-EEEE----TT--GGGHHHHHHHHHTT-EEEEGGG-B-TT--B----HHHHHHHHHHHHHHHHHHHH-

Radius of gyration: 18.42 Å; chains: 1; bounding box: 41×33×50 Å

Foldseek 3Di:
DDPDDPVNCVVVVHDDDPDCLPPQEEEDAADDPLVPDAAPHEYEYQQVPPVPDPVSPVVVVSCVVSVYHYDHLQQDADPVRHRPDDDVVVVVVVVVVVVVVVVVVVVD